Protein AF-A0A441XR44-F1 (afdb_monomer_lite)

Secondary structure (DSSP, 8-state):
-PPPPGGGS---S--------S-HHHHHHHHHHTS---EEEEETTEEEE-

Radius of gyration: 15.76 Å; chains: 1; bounding box: 43×19×32 Å

pLDDT: mean 89.26, std 10.8, range [49.5, 97.88]

Foldseek 3Di:
DDDDDPVVVPDPDDPDDDDDDPDPVVVVCCCCVPVVWDFPDDDDNDTDTD

Sequence (50 aa):
MSELPFAATTPVSVARVGLRARDAENLAAYYRDVVGLRELSRTGGTITLG

Structure (mmCIF, N/CA/C/O backbone):
data_AF-A0A441XR44-F1
#
_entry.id   AF-A0A441XR44-F1
#
loop_
_atom_site.group_PDB
_atom_site.id
_atom_site.type_symbol
_atom_site.label_atom_id
_atom_site.label_alt_id
_atom_site.label_comp_id
_atom_site.label_asym_id
_atom_site.label_entity_id
_atom_site.label_seq_id
_atom_site.pdbx_PDB_ins_code
_atom_site.Cartn_x
_atom_site.Cartn_y
_atom_site.Cartn_z
_atom_site.occupancy
_atom_site.B_iso_or_equiv
_atom_site.auth_seq_id
_atom_site.auth_comp_id
_atom_site.auth_asym_id
_atom_site.auth_atom_id
_atom_site.pdbx_PDB_model_num
ATOM 1 N N . MET A 1 1 ? 30.326 6.189 -7.515 1.00 49.50 1 MET A N 1
ATOM 2 C CA . MET A 1 1 ? 29.262 5.465 -8.241 1.00 49.50 1 MET A CA 1
ATOM 3 C C . MET A 1 1 ? 28.803 6.408 -9.342 1.00 49.50 1 MET A C 1
ATOM 5 O O . MET A 1 1 ? 28.399 7.510 -9.005 1.00 49.50 1 MET A O 1
ATOM 9 N N . SER A 1 2 ? 29.028 6.072 -10.614 1.00 65.62 2 SER A N 1
ATOM 10 C CA . SER A 1 2 ? 28.681 6.951 -11.743 1.00 65.62 2 SER A CA 1
ATOM 11 C C . SER A 1 2 ? 27.162 7.099 -11.808 1.00 65.62 2 SER A C 1
ATOM 13 O O . SER A 1 2 ? 26.475 6.091 -11.955 1.00 65.62 2 SER A O 1
ATOM 15 N N . GLU A 1 3 ? 26.642 8.316 -11.666 1.00 73.94 3 GLU A N 1
ATOM 16 C CA . GLU A 1 3 ? 25.207 8.585 -11.783 1.00 73.94 3 GLU A CA 1
ATOM 17 C C . GLU A 1 3 ? 24.772 8.317 -13.229 1.00 73.94 3 GLU A C 1
ATOM 19 O O . GLU A 1 3 ? 25.327 8.877 -14.176 1.00 73.94 3 GLU A O 1
ATOM 24 N N . LEU A 1 4 ? 23.835 7.387 -13.409 1.00 73.75 4 LEU A N 1
ATOM 25 C CA . LEU A 1 4 ? 23.285 7.078 -14.724 1.00 73.75 4 LEU A CA 1
ATOM 26 C C . LEU A 1 4 ? 22.414 8.257 -15.195 1.00 73.75 4 LEU A C 1
ATOM 28 O O . LEU A 1 4 ? 21.619 8.772 -14.405 1.00 73.75 4 LEU A O 1
ATOM 32 N N . PRO A 1 5 ? 22.527 8.688 -16.464 1.00 75.31 5 PRO A N 1
ATOM 33 C CA . PRO A 1 5 ? 21.703 9.771 -16.995 1.00 75.31 5 PRO A CA 1
ATOM 34 C C . PRO A 1 5 ? 20.211 9.406 -16.943 1.00 75.31 5 PRO A C 1
ATOM 36 O O . PRO A 1 5 ? 19.856 8.245 -17.123 1.00 75.31 5 PRO A O 1
ATOM 39 N N . PHE A 1 6 ? 19.325 10.395 -16.760 1.00 70.50 6 PHE A N 1
ATOM 40 C CA . PHE A 1 6 ? 17.864 10.207 -16.633 1.00 70.50 6 PHE A CA 1
ATOM 41 C C . PHE A 1 6 ? 17.247 9.340 -17.749 1.00 70.50 6 PHE A C 1
ATOM 43 O O . PHE A 1 6 ? 16.355 8.529 -17.514 1.00 70.50 6 PHE A O 1
ATOM 50 N N . ALA A 1 7 ? 17.764 9.465 -18.975 1.00 71.00 7 ALA A N 1
ATOM 51 C CA . ALA A 1 7 ? 17.323 8.663 -20.114 1.00 71.00 7 ALA A CA 1
ATOM 52 C C . ALA A 1 7 ? 17.653 7.161 -19.980 1.00 71.00 7 ALA A C 1
ATOM 54 O O . ALA A 1 7 ? 16.990 6.348 -20.609 1.00 71.00 7 ALA A O 1
ATOM 55 N N . ALA A 1 8 ? 18.639 6.788 -19.157 1.00 70.94 8 ALA A N 1
ATOM 56 C CA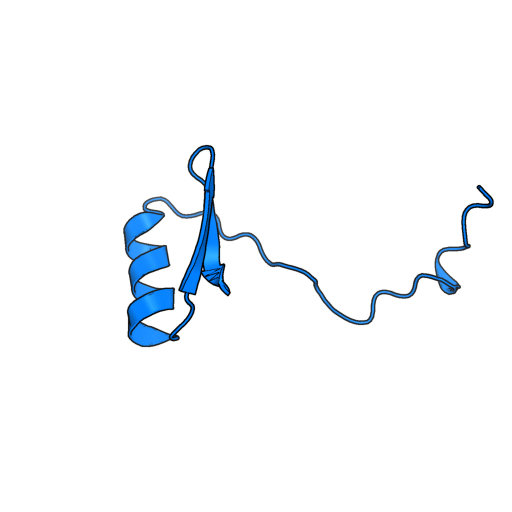 . ALA A 1 8 ? 19.009 5.405 -18.849 1.00 70.94 8 ALA A CA 1
ATOM 57 C C . ALA A 1 8 ? 18.301 4.848 -17.595 1.00 70.94 8 ALA A C 1
ATOM 59 O O . ALA A 1 8 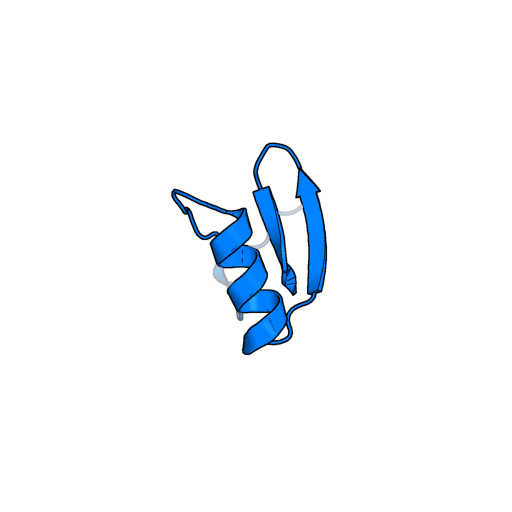? 18.471 3.674 -17.275 1.00 70.94 8 ALA A O 1
ATOM 60 N N . THR A 1 9 ? 17.503 5.661 -16.888 1.00 71.19 9 THR A N 1
ATOM 61 C CA . THR A 1 9 ? 16.714 5.264 -15.705 1.00 71.19 9 THR A CA 1
ATOM 62 C C . THR A 1 9 ? 15.207 5.336 -15.957 1.00 71.19 9 THR A C 1
ATOM 64 O O . THR A 1 9 ? 14.433 5.455 -15.008 1.00 71.19 9 THR A O 1
ATOM 67 N N . THR A 1 10 ? 14.781 5.273 -17.227 1.00 77.56 10 THR A N 1
ATOM 68 C CA . THR A 1 10 ? 13.394 5.504 -17.656 1.00 77.56 10 THR A CA 1
ATOM 69 C C . THR A 1 10 ? 12.408 4.686 -16.807 1.00 77.56 10 THR A C 1
ATOM 71 O O . THR A 1 10 ? 12.385 3.457 -16.915 1.00 77.56 10 THR A O 1
ATOM 74 N N . PRO A 1 11 ? 11.592 5.323 -15.946 1.00 79.06 11 PRO A N 1
ATOM 75 C CA . PRO A 1 11 ? 10.654 4.595 -15.103 1.00 79.06 11 PRO A CA 1
ATOM 76 C C . PRO A 1 11 ? 9.556 3.979 -15.971 1.00 79.06 11 PRO A C 1
ATOM 78 O O . PRO A 1 11 ? 8.816 4.697 -16.639 1.00 79.06 11 PRO A O 1
ATOM 81 N N . VAL A 1 12 ? 9.437 2.651 -15.960 1.00 86.88 12 VAL A N 1
ATOM 82 C CA . VAL A 1 12 ? 8.406 1.923 -16.729 1.00 86.88 12 VAL A CA 1
ATOM 83 C C . VAL A 1 12 ? 7.108 1.718 -15.948 1.00 86.88 12 VAL A C 1
ATOM 85 O O . VAL A 1 12 ? 6.077 1.385 -16.525 1.00 86.88 12 VAL A O 1
ATOM 88 N N . SER A 1 13 ? 7.146 1.905 -14.628 1.00 88.00 13 SER A N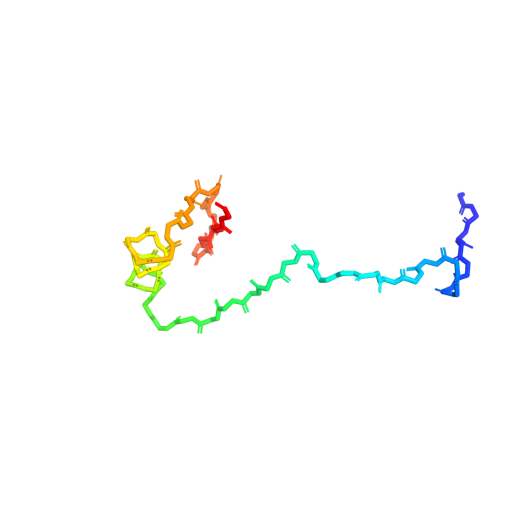 1
ATOM 89 C CA . SER A 1 13 ? 6.015 1.654 -13.738 1.00 88.00 13 SER A CA 1
ATOM 90 C C . SER A 1 13 ? 6.074 2.522 -12.489 1.00 88.00 13 SER A C 1
ATOM 92 O O . SER A 1 13 ? 7.150 2.861 -11.993 1.00 88.00 13 SER A O 1
ATOM 94 N N . VAL A 1 14 ? 4.905 2.806 -11.920 1.00 89.75 14 VAL A N 1
ATOM 95 C CA . VAL A 1 14 ? 4.794 3.401 -10.588 1.00 89.75 14 VAL A CA 1
ATOM 96 C C . VAL A 1 14 ? 4.964 2.301 -9.543 1.00 89.75 14 VAL A C 1
ATOM 98 O O . VAL A 1 14 ? 4.205 1.339 -9.533 1.00 89.75 14 VAL A O 1
ATOM 101 N N . ALA A 1 15 ? 5.948 2.447 -8.654 1.00 91.62 15 ALA A N 1
ATOM 102 C CA . ALA A 1 15 ? 6.242 1.435 -7.636 1.00 91.62 15 ALA A CA 1
ATOM 103 C C . ALA A 1 15 ? 5.172 1.353 -6.532 1.00 91.62 15 ALA A C 1
ATOM 105 O O . ALA A 1 15 ? 4.886 0.275 -6.023 1.00 91.62 15 ALA A O 1
ATOM 106 N N . ARG A 1 16 ? 4.604 2.495 -6.127 1.00 92.25 16 ARG A N 1
ATOM 107 C CA . ARG A 1 16 ? 3.571 2.582 -5.085 1.00 92.25 16 ARG A CA 1
ATOM 108 C C . ARG A 1 16 ? 2.770 3.870 -5.215 1.00 92.25 16 ARG A C 1
ATOM 110 O O . ARG A 1 16 ? 3.296 4.877 -5.685 1.00 92.25 16 ARG A O 1
ATOM 117 N N . VAL A 1 17 ? 1.541 3.854 -4.711 1.00 93.44 17 VAL A N 1
ATOM 118 C CA . VAL A 1 17 ? 0.676 5.035 -4.610 1.00 93.44 17 VAL A CA 1
ATOM 119 C C . VAL A 1 17 ? 0.308 5.255 -3.146 1.00 93.44 17 VAL A C 1
ATOM 121 O O . VAL A 1 17 ? -0.074 4.317 -2.452 1.00 93.44 17 VAL A O 1
ATOM 124 N N . GLY A 1 18 ? 0.448 6.492 -2.668 1.00 94.00 18 GLY A N 1
ATOM 125 C CA . GLY A 1 18 ? 0.031 6.887 -1.323 1.00 94.00 18 GLY A CA 1
ATOM 126 C C . GLY A 1 18 ? -1.356 7.518 -1.347 1.00 94.00 18 GLY A C 1
ATOM 127 O O . GLY A 1 18 ? -1.588 8.460 -2.102 1.00 94.00 18 GLY A O 1
ATOM 128 N N . LEU A 1 19 ? -2.261 7.029 -0.500 1.00 94.12 19 LEU A N 1
ATOM 129 C CA . LEU A 1 19 ? -3.586 7.613 -0.299 1.00 94.12 19 LEU A CA 1
ATOM 130 C C . LEU A 1 19 ? -3.652 8.259 1.084 1.00 94.12 19 LEU A C 1
ATOM 132 O O . LEU A 1 19 ? -3.267 7.648 2.080 1.00 94.12 19 LEU A O 1
ATOM 136 N N . ARG A 1 20 ? -4.159 9.494 1.154 1.00 94.69 20 ARG A N 1
ATOM 137 C CA . ARG A 1 20 ? -4.425 10.175 2.424 1.00 94.69 20 ARG A CA 1
ATOM 138 C C . ARG A 1 20 ? -5.914 10.101 2.724 1.00 94.69 20 ARG A C 1
ATOM 140 O O . ARG A 1 20 ? -6.726 10.582 1.941 1.00 94.69 20 ARG A O 1
ATOM 147 N N . ALA A 1 21 ? -6.254 9.533 3.872 1.00 94.00 21 ALA A N 1
ATOM 148 C CA . ALA A 1 21 ? -7.628 9.383 4.325 1.00 94.00 21 ALA A CA 1
ATOM 149 C C . ALA A 1 21 ? -7.829 10.067 5.677 1.00 94.00 21 ALA A C 1
ATOM 151 O O . ALA A 1 21 ? -6.885 10.245 6.446 1.00 94.00 21 ALA A O 1
ATOM 152 N N . ARG A 1 22 ? -9.078 10.442 5.964 1.00 95.06 22 ARG A N 1
ATOM 153 C CA . ARG A 1 22 ? -9.484 10.865 7.311 1.00 95.06 22 ARG A CA 1
ATOM 154 C C . ARG A 1 22 ? -9.552 9.673 8.267 1.00 95.06 22 ARG A C 1
ATOM 156 O O . ARG A 1 22 ? -9.188 9.812 9.425 1.00 95.06 22 ARG A O 1
ATOM 163 N N . ASP A 1 23 ? -9.994 8.532 7.749 1.00 95.38 23 ASP A N 1
ATOM 164 C CA . ASP A 1 23 ? -10.039 7.248 8.439 1.00 95.38 23 ASP A CA 1
ATOM 165 C C . ASP A 1 23 ? -9.276 6.222 7.593 1.00 95.38 23 ASP A C 1
ATOM 167 O O . ASP A 1 23 ? -9.750 5.778 6.543 1.00 95.38 23 ASP A O 1
ATOM 171 N N . ALA A 1 24 ? -8.046 5.923 8.009 1.00 94.31 24 ALA A N 1
ATOM 172 C CA . ALA A 1 24 ? -7.176 4.995 7.297 1.00 94.31 24 ALA A CA 1
ATOM 173 C C . ALA A 1 24 ? -7.605 3.533 7.485 1.00 94.31 24 ALA A C 1
ATOM 175 O O . ALA A 1 24 ? -7.392 2.731 6.579 1.00 94.31 24 ALA A O 1
ATOM 176 N N . GLU A 1 25 ? -8.235 3.191 8.612 1.00 95.12 25 GLU A N 1
ATOM 177 C CA . GLU A 1 25 ? -8.654 1.815 8.894 1.00 95.12 25 GLU A CA 1
ATOM 178 C C . GLU A 1 25 ? -9.827 1.417 8.013 1.00 95.12 25 GLU A C 1
ATOM 180 O O . GLU A 1 25 ? -9.805 0.351 7.401 1.00 95.12 25 GLU A O 1
ATOM 185 N N . ASN A 1 26 ? -10.822 2.297 7.880 1.00 96.56 26 ASN A N 1
ATOM 186 C CA . ASN A 1 26 ? -11.968 2.025 7.020 1.00 96.56 26 ASN A CA 1
ATOM 187 C C . ASN A 1 26 ? -11.546 1.912 5.543 1.00 96.56 26 ASN A C 1
ATOM 189 O O . ASN A 1 26 ? -11.983 1.011 4.826 1.00 96.56 26 ASN A O 1
ATOM 193 N N . LEU A 1 27 ? -10.626 2.776 5.091 1.00 95.94 27 LEU A N 1
ATOM 194 C CA . LEU A 1 27 ? -10.081 2.669 3.737 1.00 95.94 27 LEU A CA 1
ATOM 195 C C . LEU A 1 27 ? -9.304 1.358 3.544 1.00 95.94 27 LEU A C 1
ATOM 197 O O . LEU A 1 27 ? -9.462 0.696 2.519 1.00 95.94 27 LEU A O 1
ATOM 201 N N . ALA A 1 28 ? -8.485 0.963 4.520 1.00 96.25 28 ALA A N 1
ATOM 202 C CA . ALA A 1 28 ? -7.731 -0.282 4.448 1.00 96.25 28 ALA A CA 1
ATOM 203 C C . ALA A 1 28 ? -8.640 -1.521 4.454 1.00 96.25 28 ALA A C 1
ATOM 205 O O . ALA A 1 28 ? -8.370 -2.470 3.719 1.00 96.25 28 ALA A O 1
ATOM 206 N N . ALA A 1 29 ? -9.733 -1.502 5.224 1.00 97.06 29 ALA A N 1
ATOM 207 C CA . ALA A 1 29 ? -10.736 -2.564 5.234 1.00 97.06 29 ALA A CA 1
ATOM 208 C C . ALA A 1 29 ? -11.374 -2.746 3.852 1.00 97.06 29 ALA A C 1
ATOM 210 O O . ALA A 1 29 ? -11.416 -3.863 3.349 1.00 97.06 29 ALA A O 1
ATOM 211 N N . TYR A 1 30 ? -11.758 -1.657 3.175 1.00 97.06 30 TYR A N 1
ATOM 212 C CA . TYR A 1 30 ? -12.275 -1.735 1.805 1.00 97.06 30 TYR A CA 1
ATOM 213 C C . TYR A 1 30 ? -11.285 -2.413 0.845 1.00 97.06 30 TYR A C 1
ATOM 215 O O . TYR A 1 30 ? -11.641 -3.341 0.119 1.00 97.06 30 TYR A O 1
ATOM 223 N N . TYR A 1 31 ? -10.020 -1.988 0.852 1.00 97.06 31 TYR A N 1
ATOM 224 C CA . TYR A 1 31 ? -9.010 -2.574 -0.031 1.00 97.06 31 TYR A CA 1
ATOM 225 C C . TYR A 1 31 ? -8.680 -4.032 0.311 1.00 97.06 31 TYR A C 1
ATOM 227 O O . TYR A 1 31 ? -8.312 -4.796 -0.580 1.00 97.06 31 TYR A O 1
ATOM 235 N N . ARG A 1 32 ? -8.842 -4.448 1.567 1.00 96.56 32 ARG A N 1
ATOM 236 C CA . ARG A 1 32 ? -8.689 -5.85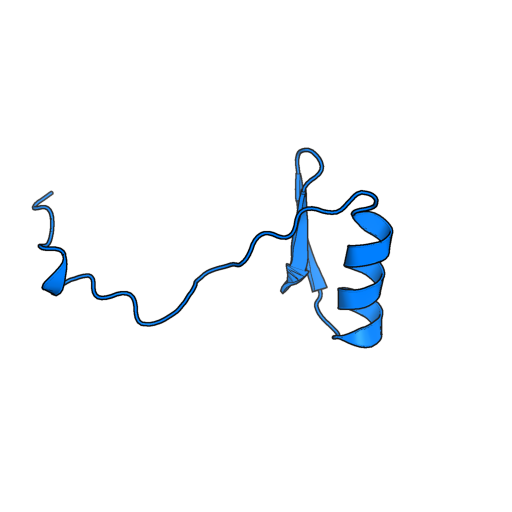0 1.960 1.00 96.56 32 ARG A CA 1
ATOM 237 C C . ARG A 1 32 ? -9.888 -6.704 1.572 1.00 96.56 32 ARG A C 1
ATOM 239 O O . ARG A 1 32 ? -9.716 -7.740 0.942 1.00 96.56 32 ARG A O 1
ATOM 246 N N . ASP A 1 33 ? -11.085 -6.269 1.936 1.00 97.88 33 ASP A N 1
ATOM 247 C CA . ASP A 1 33 ? -12.279 -7.110 1.889 1.00 97.88 33 ASP A CA 1
ATOM 248 C C . ASP A 1 33 ? -12.939 -7.091 0.502 1.00 97.88 33 ASP A C 1
ATOM 250 O O . ASP A 1 33 ? -13.534 -8.083 0.088 1.00 97.88 33 ASP A O 1
ATOM 254 N N . VAL A 1 34 ? -12.807 -5.982 -0.238 1.00 97.69 34 VAL A N 1
ATOM 255 C CA . VAL A 1 34 ? -13.391 -5.820 -1.580 1.00 97.69 34 VAL A C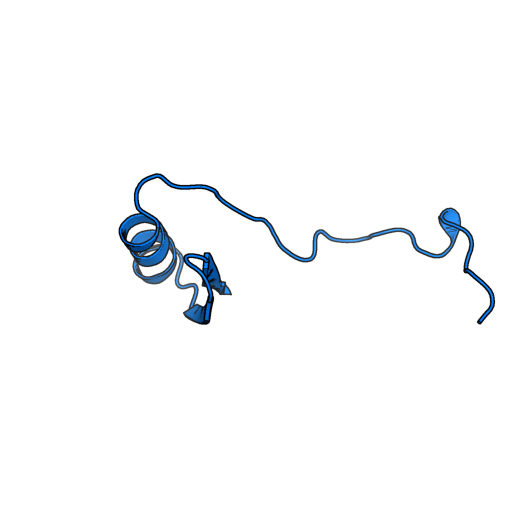A 1
ATOM 256 C C . VAL A 1 34 ? -12.355 -6.041 -2.676 1.00 97.69 34 VAL A C 1
ATOM 258 O O . VAL A 1 34 ? -12.614 -6.771 -3.629 1.00 97.69 34 VAL A O 1
ATOM 261 N N . VAL A 1 35 ? -11.182 -5.409 -2.562 1.00 96.56 35 VAL A N 1
ATOM 262 C CA . VAL A 1 35 ? -10.132 -5.514 -3.595 1.00 96.56 35 VAL A CA 1
ATOM 263 C C . VAL A 1 35 ? -9.257 -6.758 -3.389 1.00 96.56 35 VAL A C 1
ATOM 265 O O . VAL A 1 35 ? -8.676 -7.260 -4.348 1.00 96.56 35 VAL A O 1
ATOM 268 N N . GLY A 1 36 ? -9.192 -7.297 -2.169 1.00 96.94 36 GLY A N 1
ATOM 269 C CA . GLY A 1 36 ? -8.411 -8.498 -1.861 1.00 96.94 36 GLY A CA 1
ATOM 270 C C . GLY A 1 36 ? -6.925 -8.241 -1.599 1.00 96.94 36 GLY A C 1
ATOM 271 O O . GLY A 1 36 ? -6.142 -9.193 -1.584 1.00 96.94 36 GLY A O 1
ATOM 272 N N . LEU A 1 37 ? -6.519 -6.981 -1.400 1.00 96.44 37 LEU A N 1
ATOM 273 C CA . LEU A 1 37 ? -5.143 -6.649 -1.022 1.00 96.44 37 LEU A CA 1
ATOM 274 C C . LEU A 1 37 ? -4.845 -7.129 0.400 1.00 96.44 37 LEU A C 1
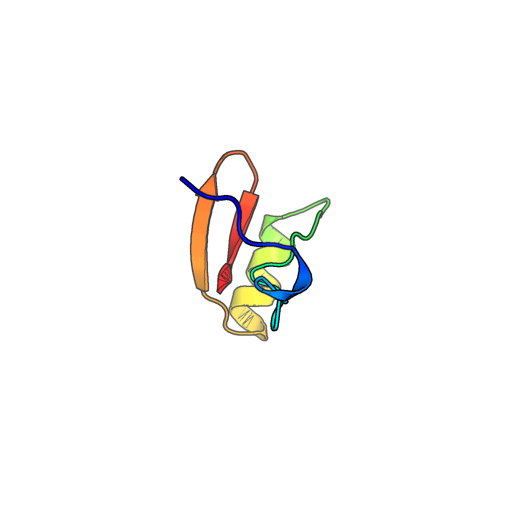ATOM 276 O O . LEU A 1 37 ? -5.747 -7.281 1.224 1.00 96.44 37 LEU A O 1
ATOM 280 N N . ARG A 1 38 ? -3.571 -7.338 0.725 1.00 96.44 38 ARG A N 1
ATOM 281 C CA . ARG A 1 38 ? -3.158 -7.767 2.066 1.00 96.44 38 ARG A CA 1
ATOM 282 C C . ARG A 1 38 ? -2.322 -6.699 2.733 1.00 96.44 38 ARG A C 1
ATOM 284 O O . ARG A 1 38 ? -1.590 -5.967 2.079 1.00 96.44 38 ARG A O 1
ATOM 291 N N . GLU A 1 39 ? -2.426 -6.617 4.053 1.00 95.81 39 GLU A N 1
ATOM 292 C CA . GLU A 1 39 ? -1.559 -5.731 4.819 1.00 95.81 39 GLU A CA 1
ATOM 293 C C . GLU A 1 39 ? -0.124 -6.256 4.793 1.00 95.81 39 GLU A C 1
ATOM 295 O O . GLU A 1 39 ? 0.146 -7.385 5.196 1.00 95.81 39 GLU A O 1
ATOM 300 N N . LEU A 1 40 ? 0.784 -5.425 4.282 1.00 96.56 40 LEU A N 1
ATOM 301 C CA . LEU A 1 40 ? 2.211 -5.715 4.193 1.00 96.56 40 LEU A CA 1
ATOM 302 C C . LEU A 1 40 ? 2.962 -5.147 5.394 1.00 96.56 40 LEU A C 1
ATOM 304 O O . LEU A 1 40 ? 3.899 -5.762 5.900 1.00 96.56 40 LEU A O 1
ATOM 308 N N . SER A 1 41 ? 2.582 -3.945 5.832 1.00 96.12 41 SER A N 1
ATOM 309 C CA . SER A 1 41 ? 3.206 -3.275 6.968 1.00 96.12 41 SER A CA 1
ATOM 310 C C . SER A 1 41 ? 2.340 -2.149 7.522 1.00 96.12 41 SER A C 1
ATOM 312 O O . SER A 1 41 ? 1.482 -1.588 6.833 1.00 96.12 41 SER A O 1
ATOM 314 N N . ARG A 1 42 ? 2.632 -1.774 8.770 1.00 94.50 42 ARG A N 1
ATOM 315 C CA . ARG A 1 42 ? 1.983 -0.677 9.484 1.00 94.50 42 ARG A CA 1
ATOM 316 C C . ARG A 1 42 ? 3.012 0.118 10.265 1.00 94.50 42 ARG A C 1
ATOM 318 O O . ARG A 1 42 ? 3.784 -0.443 11.040 1.00 94.50 42 ARG A O 1
ATOM 325 N N . THR A 1 43 ? 3.067 1.429 10.051 1.00 94.00 43 THR A N 1
ATOM 326 C CA . THR A 1 43 ? 4.039 2.302 10.727 1.00 94.00 43 THR A CA 1
ATOM 327 C C . THR A 1 43 ? 3.556 3.745 10.739 1.00 94.00 43 THR A C 1
ATOM 329 O O . THR A 1 43 ? 3.154 4.269 9.705 1.00 94.00 43 THR A O 1
ATOM 332 N N . GLY A 1 44 ? 3.623 4.407 11.900 1.00 84.94 44 GLY A N 1
ATOM 333 C CA . GLY A 1 44 ? 3.450 5.862 12.008 1.00 84.94 44 GLY A CA 1
ATOM 334 C C . GLY A 1 44 ? 2.143 6.404 11.415 1.00 84.94 44 GLY A C 1
ATOM 335 O O . GLY A 1 44 ? 2.155 7.455 10.783 1.00 84.94 44 GLY A O 1
ATOM 336 N N . GLY A 1 45 ? 1.035 5.667 11.548 1.00 88.06 45 GLY A N 1
ATOM 337 C CA . GLY A 1 45 ? -0.262 6.044 10.965 1.00 88.06 45 GLY A CA 1
ATOM 338 C C . GLY A 1 45 ? -0.407 5.753 9.465 1.00 88.06 45 GLY A C 1
ATOM 339 O O . GLY A 1 45 ? -1.386 6.173 8.858 1.00 88.06 45 GLY A O 1
ATOM 340 N N . THR A 1 46 ? 0.545 5.036 8.865 1.00 94.88 46 THR A N 1
ATOM 341 C CA . THR A 1 46 ? 0.477 4.546 7.482 1.00 94.88 46 THR A CA 1
ATOM 342 C C . THR A 1 46 ? 0.234 3.039 7.474 1.00 94.88 46 THR A C 1
ATOM 344 O O . THR A 1 46 ? 0.882 2.300 8.221 1.00 94.88 46 THR A O 1
ATOM 347 N N . ILE A 1 47 ? -0.672 2.594 6.604 1.00 96.62 47 ILE A N 1
ATOM 348 C CA . ILE A 1 47 ? -0.971 1.185 6.332 1.00 96.62 47 ILE A CA 1
ATOM 349 C C . ILE A 1 47 ? -0.555 0.912 4.887 1.00 96.62 47 ILE A C 1
ATOM 351 O O . ILE A 1 47 ? -1.005 1.609 3.977 1.00 96.62 47 ILE A O 1
ATOM 355 N N . THR A 1 48 ? 0.314 -0.073 4.674 1.00 96.75 48 THR A N 1
ATOM 356 C CA . THR A 1 48 ? 0.751 -0.481 3.333 1.00 96.75 48 THR A CA 1
ATOM 357 C C . THR A 1 48 ? 0.021 -1.754 2.938 1.00 96.75 48 THR A C 1
ATOM 359 O O . THR A 1 48 ? 0.091 -2.743 3.667 1.00 96.75 48 THR A O 1
ATOM 362 N N . LEU A 1 49 ? -0.645 -1.736 1.783 1.00 96.38 49 LEU A N 1
ATOM 363 C CA . LEU A 1 49 ? -1.360 -2.883 1.227 1.00 96.38 49 LEU A CA 1
ATOM 364 C C . LEU A 1 49 ? -0.771 -3.296 -0.129 1.00 96.38 49 LEU A C 1
ATOM 366 O O . LEU A 1 49 ? -0.301 -2.427 -0.869 1.00 96.38 49 LEU A O 1
ATOM 370 N N . GLY A 1 50 ? -0.831 -4.589 -0.456 1.00 92.75 50 GLY A N 1
ATOM 371 C CA . GLY A 1 50 ? -0.426 -5.142 -1.754 1.00 92.75 50 GLY A CA 1
ATOM 372 C C . GLY A 1 50 ? -0.776 -6.609 -1.937 1.00 92.75 50 GLY A C 1
ATOM 373 O O . GLY A 1 50 ? -1.241 -7.243 -0.961 1.00 92.75 50 GLY A O 1
#